Protein AF-A0A0D8BS37-F1 (afdb_monomer)

Structure (mmCIF, N/CA/C/O backbone):
data_AF-A0A0D8BS37-F1
#
_entry.id   AF-A0A0D8BS37-F1
#
loop_
_atom_site.group_PDB
_atom_site.id
_atom_site.type_symbol
_atom_site.label_atom_id
_atom_site.label_alt_id
_atom_site.label_comp_id
_atom_site.label_asym_id
_atom_site.label_entity_id
_atom_site.label_seq_id
_atom_site.pdbx_PDB_ins_code
_atom_site.Cartn_x
_atom_site.Cartn_y
_atom_site.Cartn_z
_atom_site.occupancy
_atom_site.B_iso_or_equiv
_atom_site.auth_seq_id
_atom_site.auth_comp_id
_atom_site.auth_asym_id
_atom_site.auth_atom_id
_atom_site.pdbx_PDB_model_num
ATOM 1 N N . MET A 1 1 ? -0.064 11.308 17.124 1.00 64.19 1 MET A N 1
ATOM 2 C CA . MET A 1 1 ? -1.211 12.139 16.693 1.00 64.19 1 MET A CA 1
ATOM 3 C C . MET A 1 1 ? -1.962 11.588 15.476 1.00 64.19 1 MET A C 1
ATOM 5 O O . MET A 1 1 ? -3.069 11.136 15.693 1.00 64.19 1 MET A O 1
ATOM 9 N N . LEU A 1 2 ? -1.436 11.534 14.240 1.00 77.69 2 LEU A N 1
ATOM 10 C CA . LEU A 1 2 ? -2.239 11.061 13.081 1.00 77.69 2 LEU A CA 1
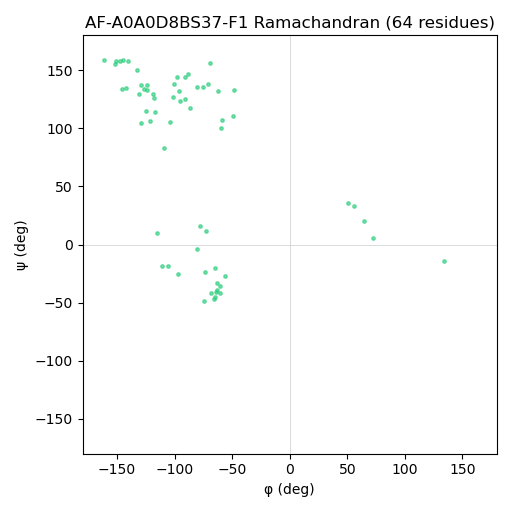ATOM 11 C C . LEU A 1 2 ? -2.463 9.535 13.040 1.00 77.69 2 LEU A C 1
ATOM 13 O O . LEU A 1 2 ? -3.588 9.071 12.883 1.00 77.69 2 LEU A O 1
ATOM 17 N N . LEU A 1 3 ? -1.394 8.749 13.211 1.00 77.62 3 LEU A N 1
ATOM 18 C CA . LEU A 1 3 ? -1.472 7.279 13.218 1.00 77.62 3 LEU A CA 1
ATOM 19 C C . LEU A 1 3 ? -2.371 6.748 14.340 1.00 77.62 3 LEU A C 1
ATOM 21 O O . LEU A 1 3 ? -3.088 5.774 14.152 1.00 77.62 3 LEU A O 1
ATOM 25 N N . GLU A 1 4 ? -2.365 7.408 15.496 1.00 80.69 4 GLU A N 1
ATOM 26 C CA . GLU A 1 4 ? -3.225 7.049 16.628 1.00 80.69 4 GLU A CA 1
ATOM 27 C C . GLU A 1 4 ? -4.697 7.324 16.320 1.00 80.69 4 GLU A C 1
ATOM 29 O O . GLU A 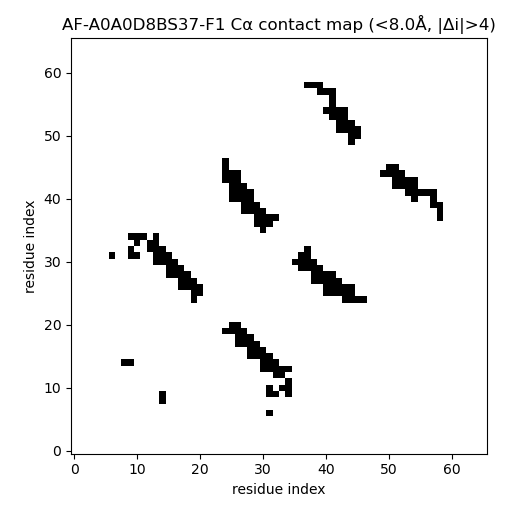1 4 ? -5.535 6.472 16.587 1.00 80.69 4 GLU A O 1
ATOM 34 N N . GLN A 1 5 ? -5.017 8.456 15.682 1.00 83.88 5 GLN A N 1
ATOM 35 C CA . GLN A 1 5 ? -6.385 8.750 15.247 1.00 83.88 5 GLN A CA 1
ATOM 36 C C . GLN A 1 5 ? -6.877 7.755 14.188 1.00 83.88 5 GLN A C 1
ATOM 38 O O . GLN A 1 5 ? -8.019 7.307 14.258 1.00 83.88 5 GLN A O 1
ATOM 43 N N . LEU A 1 6 ? -6.020 7.370 13.236 1.00 78.88 6 LEU A N 1
ATOM 44 C CA . LEU A 1 6 ? -6.350 6.344 12.242 1.00 78.88 6 LEU A CA 1
ATOM 45 C C . LEU A 1 6 ? -6.595 4.979 12.896 1.00 78.88 6 LEU A C 1
ATOM 47 O O . LEU A 1 6 ? -7.536 4.290 12.513 1.00 78.88 6 LEU A O 1
ATOM 51 N N . ARG A 1 7 ? -5.810 4.615 13.917 1.00 77.19 7 ARG A N 1
ATOM 52 C CA . ARG A 1 7 ? -6.032 3.394 14.706 1.00 77.19 7 ARG A CA 1
ATOM 53 C C . ARG A 1 7 ? -7.338 3.442 15.491 1.00 77.19 7 ARG A C 1
ATOM 55 O O . ARG A 1 7 ? -8.088 2.474 15.467 1.00 77.19 7 ARG A O 1
ATOM 62 N N . GLU A 1 8 ? -7.635 4.557 16.149 1.00 83.56 8 GLU A N 1
ATOM 63 C CA . GLU A 1 8 ? -8.878 4.728 16.912 1.00 83.56 8 GLU A CA 1
ATOM 64 C C . GLU A 1 8 ? -10.109 4.598 16.000 1.00 83.56 8 GLU A C 1
ATOM 66 O O . GLU A 1 8 ? -11.075 3.912 16.330 1.00 83.56 8 GL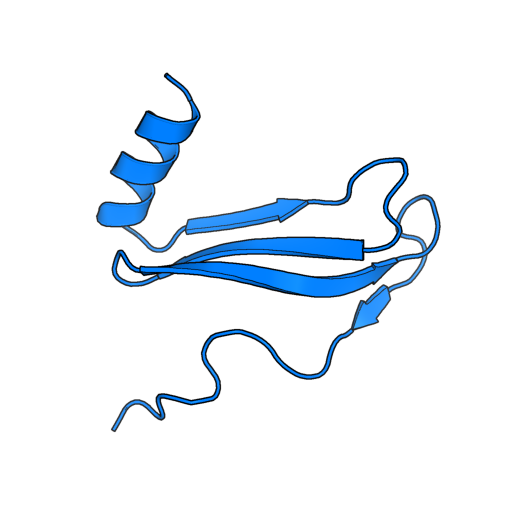U A O 1
ATOM 71 N N . ILE A 1 9 ? -10.041 5.192 14.805 1.00 83.06 9 ILE A N 1
ATOM 72 C CA . ILE A 1 9 ? -11.075 5.072 13.774 1.00 83.06 9 ILE A CA 1
ATOM 73 C C . ILE A 1 9 ? -11.176 3.632 13.257 1.00 83.06 9 ILE A C 1
ATOM 75 O O . ILE A 1 9 ? -12.282 3.099 13.170 1.00 83.06 9 ILE A O 1
ATOM 79 N N . GLY A 1 10 ? -10.045 2.998 12.943 1.00 78.81 10 GLY A N 1
ATOM 80 C CA . GLY A 1 10 ? -9.991 1.634 12.416 1.00 78.81 10 GLY A CA 1
ATOM 81 C C . GLY A 1 10 ? -10.485 0.561 13.401 1.00 78.81 10 GLY A C 1
ATOM 82 O O . GLY A 1 10 ? -10.885 -0.528 13.000 1.00 78.81 10 GLY A O 1
ATOM 83 N N . ARG A 1 11 ? -10.520 0.865 14.707 1.00 78.81 11 ARG A N 1
ATOM 84 C CA . ARG A 1 11 ? -11.165 0.006 15.716 1.00 78.81 11 ARG A CA 1
ATOM 85 C C . ARG A 1 11 ? -12.690 0.052 15.666 1.00 78.81 11 ARG A C 1
ATOM 87 O O . ARG A 1 11 ? -13.330 -0.870 16.162 1.00 78.81 11 ARG A O 1
ATOM 94 N N . GLN A 1 12 ? -13.268 1.126 15.130 1.00 84.69 12 GLN A N 1
ATOM 95 C CA . GLN A 1 12 ? -14.720 1.325 15.056 1.00 84.69 12 GLN A CA 1
ATOM 96 C C . GLN A 1 12 ? -15.304 0.933 13.697 1.00 84.69 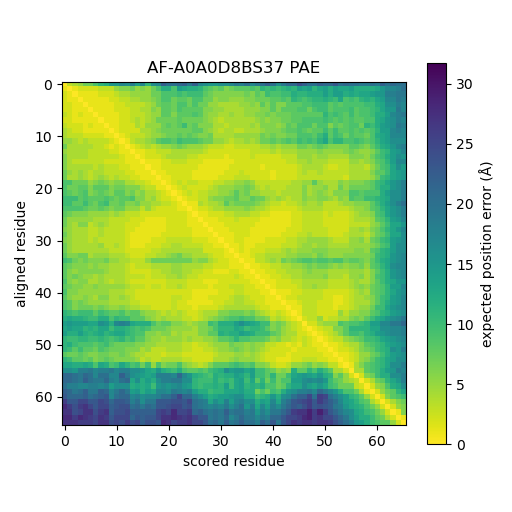12 GLN A C 1
ATOM 98 O O . GLN A 1 12 ? -16.497 0.653 13.604 1.00 84.69 12 GLN A O 1
ATOM 103 N N . ARG A 1 13 ? -14.494 0.970 12.638 1.00 86.50 13 ARG A N 1
ATOM 104 C CA . ARG A 1 13 ? -14.892 0.635 11.269 1.00 86.50 13 ARG A CA 1
ATOM 105 C C . ARG A 1 13 ? -13.694 0.116 10.495 1.00 86.50 13 ARG A C 1
ATOM 107 O O . ARG A 1 13 ? -12.573 0.529 10.780 1.00 86.50 13 ARG A O 1
ATOM 114 N N . ASP A 1 14 ? -13.946 -0.681 9.468 1.00 88.50 14 ASP A N 1
ATOM 115 C CA . ASP A 1 14 ? -12.869 -1.127 8.595 1.00 88.50 14 ASP A CA 1
ATOM 116 C C . ASP A 1 14 ? -12.207 0.073 7.898 1.00 88.50 14 ASP A C 1
ATOM 118 O O . ASP A 1 14 ? -12.879 0.970 7.375 1.00 88.50 14 ASP A O 1
ATOM 122 N N . LEU A 1 15 ? -10.876 0.104 7.922 1.00 88.38 15 LEU A N 1
ATOM 123 C CA . LEU A 1 15 ? -10.067 1.178 7.356 1.00 88.38 15 LEU A CA 1
ATOM 124 C C . LEU A 1 15 ? -9.082 0.610 6.343 1.00 88.38 15 LEU A C 1
ATOM 126 O O . LEU A 1 15 ? -8.429 -0.395 6.603 1.00 88.38 15 LEU A O 1
ATOM 130 N N . PHE A 1 16 ? -8.943 1.294 5.211 1.00 89.81 16 PHE A N 1
ATOM 131 C CA . PHE A 1 16 ? -8.025 0.930 4.139 1.00 89.81 16 PHE A CA 1
ATOM 132 C C . PHE A 1 16 ? -7.219 2.163 3.729 1.00 89.81 16 PHE A C 1
ATOM 134 O O . PHE A 1 16 ? -7.784 3.223 3.460 1.00 89.81 16 PHE A O 1
ATOM 141 N N . HIS A 1 17 ? -5.899 2.028 3.677 1.00 89.69 17 HIS A N 1
ATOM 142 C CA . HIS A 1 17 ? -4.963 3.039 3.212 1.00 89.69 17 HIS A CA 1
ATOM 143 C C . HIS A 1 17 ? -4.176 2.462 2.037 1.00 89.69 17 HIS A C 1
ATOM 145 O O . HIS A 1 17 ? -3.322 1.593 2.206 1.00 89.69 17 HIS A O 1
ATOM 151 N N . VAL A 1 18 ? -4.502 2.939 0.836 1.00 90.75 18 VAL A N 1
ATOM 152 C CA . VAL A 1 18 ? -3.837 2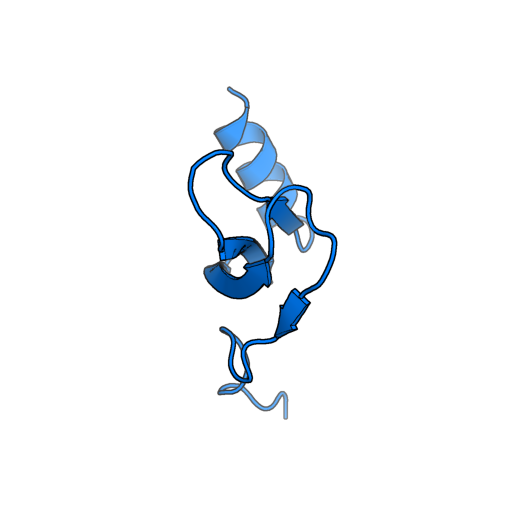.551 -0.410 1.00 90.75 18 VAL A CA 1
ATOM 153 C C . VAL A 1 18 ? -2.871 3.652 -0.804 1.00 90.75 18 VAL A C 1
ATOM 155 O O . VAL A 1 18 ? -3.270 4.813 -0.906 1.00 90.75 18 VAL A O 1
ATOM 158 N N . TYR A 1 19 ? -1.614 3.294 -1.038 1.00 89.69 19 TYR A N 1
ATOM 159 C CA . TYR A 1 19 ? -0.589 4.267 -1.386 1.00 89.69 19 TYR A CA 1
ATOM 160 C C . TYR A 1 19 ? 0.505 3.665 -2.266 1.00 89.69 19 TYR A C 1
ATOM 162 O O . TYR A 1 19 ? 0.744 2.457 -2.288 1.00 89.69 19 TYR A O 1
ATOM 170 N N . ASN A 1 20 ? 1.189 4.542 -2.990 1.00 88.62 20 ASN A N 1
ATOM 171 C CA . ASN A 1 20 ? 2.382 4.230 -3.758 1.00 88.62 20 ASN A CA 1
ATOM 172 C C . ASN A 1 20 ? 3.493 5.200 -3.333 1.00 88.62 20 ASN A C 1
ATOM 174 O O . ASN A 1 20 ? 3.241 6.399 -3.195 1.00 88.62 20 ASN A O 1
ATOM 178 N N . ASN A 1 21 ? 4.703 4.691 -3.086 1.00 85.25 21 ASN A N 1
ATOM 179 C CA . ASN A 1 21 ? 5.839 5.552 -2.752 1.00 85.25 21 ASN A CA 1
ATOM 180 C C . ASN A 1 21 ? 6.580 5.941 -4.036 1.00 85.25 21 ASN A C 1
ATOM 182 O O . ASN A 1 21 ? 6.747 5.118 -4.926 1.00 85.25 21 ASN A O 1
ATOM 186 N N . MET A 1 22 ? 7.106 7.166 -4.109 1.00 81.25 22 MET A N 1
ATOM 187 C CA . MET A 1 22 ? 7.708 7.719 -5.339 1.00 81.25 22 MET A CA 1
ATOM 188 C C . MET A 1 22 ? 8.854 6.888 -5.944 1.00 81.25 22 MET A C 1
ATOM 190 O O . MET A 1 22 ? 9.090 6.962 -7.146 1.00 81.25 22 MET A O 1
ATOM 194 N N . TRP A 1 23 ? 9.571 6.117 -5.125 1.00 82.38 23 TRP A N 1
ATOM 195 C CA . TRP A 1 23 ? 10.691 5.268 -5.556 1.00 82.38 23 TRP A CA 1
ATOM 196 C C . TRP A 1 23 ? 10.419 3.775 -5.373 1.00 82.38 23 TRP A C 1
ATOM 198 O O . TRP A 1 23 ? 11.330 2.959 -5.489 1.00 82.38 23 TRP A O 1
ATOM 208 N N . ASP A 1 24 ? 9.177 3.418 -5.064 1.00 87.19 24 ASP A N 1
ATOM 209 C CA . ASP A 1 24 ? 8.737 2.042 -4.919 1.00 87.19 24 ASP A CA 1
ATOM 210 C C . ASP A 1 24 ? 7.684 1.767 -5.991 1.00 87.19 24 ASP A C 1
ATOM 212 O O . ASP A 1 24 ? 6.601 2.349 -5.938 1.00 87.19 24 ASP A O 1
ATOM 216 N N . PRO A 1 25 ? 7.945 0.888 -6.967 1.00 87.50 25 PRO A N 1
ATOM 217 C CA . PRO A 1 25 ? 6.967 0.576 -8.001 1.00 87.50 25 PRO A CA 1
ATOM 218 C C . PRO A 1 25 ? 5.806 -0.275 -7.466 1.00 87.50 25 PRO A C 1
ATOM 220 O O . PRO A 1 25 ? 5.061 -0.834 -8.255 1.00 87.50 25 PRO A O 1
ATOM 223 N N . LYS A 1 26 ? 5.647 -0.445 -6.151 1.00 91.25 26 LYS A N 1
ATOM 224 C CA . LYS A 1 26 ? 4.594 -1.265 -5.553 1.00 91.25 26 LYS A CA 1
ATOM 225 C C . LYS A 1 26 ? 3.437 -0.412 -5.052 1.00 91.25 26 LYS A C 1
ATOM 227 O O .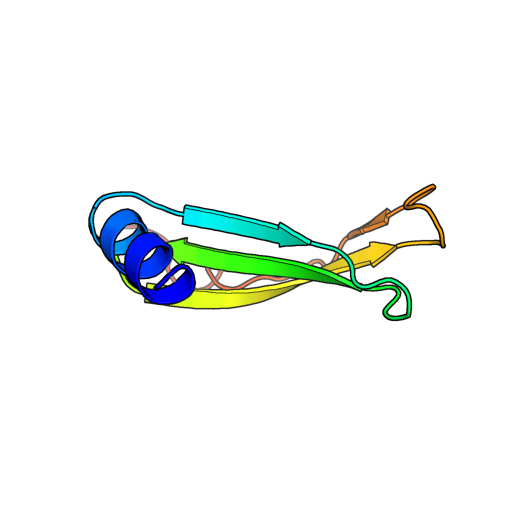 LYS A 1 26 ? 3.623 0.634 -4.424 1.00 91.25 26 LYS A O 1
ATOM 232 N N . LEU A 1 27 ? 2.227 -0.895 -5.294 1.00 91.06 27 LEU A N 1
ATOM 233 C CA . LEU A 1 27 ? 1.012 -0.406 -4.666 1.00 91.06 27 LEU A CA 1
ATOM 234 C C . LEU A 1 27 ? 0.820 -1.152 -3.349 1.00 91.0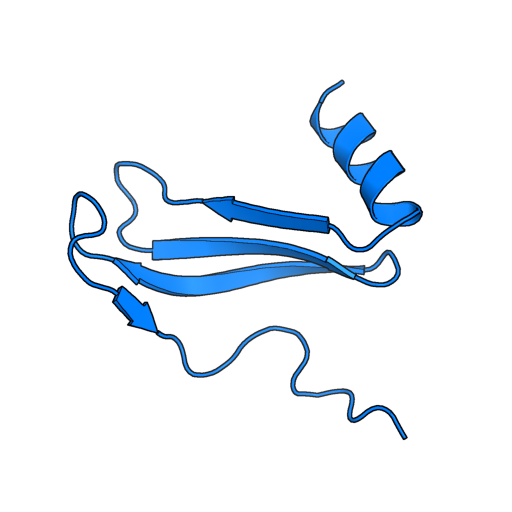6 27 LEU A C 1
ATOM 236 O O . LEU A 1 27 ? 0.650 -2.374 -3.326 1.00 91.06 27 LEU A O 1
ATOM 240 N N . HIS A 1 28 ? 0.842 -0.405 -2.255 1.00 91.88 28 HIS A N 1
ATOM 241 C CA . HIS A 1 28 ? 0.664 -0.930 -0.910 1.00 91.88 28 HIS A CA 1
ATOM 242 C C . HIS A 1 28 ? -0.774 -0.737 -0.466 1.00 91.88 28 HIS A C 1
ATOM 244 O O . HIS A 1 28 ? -1.403 0.279 -0.768 1.00 91.88 28 HIS A O 1
ATOM 250 N N . LEU A 1 29 ? -1.269 -1.711 0.285 1.00 91.88 29 LEU A N 1
ATOM 251 C CA . LEU A 1 29 ? -2.517 -1.629 1.015 1.00 91.88 29 LEU A CA 1
ATOM 252 C C . LEU A 1 29 ? -2.244 -1.947 2.481 1.00 91.88 29 LEU A C 1
ATOM 254 O O . LEU A 1 29 ? -1.919 -3.083 2.831 1.00 91.88 29 LEU A O 1
ATOM 258 N N . ASP A 1 30 ? -2.447 -0.944 3.322 1.00 90.38 30 ASP A N 1
ATOM 259 C CA . ASP A 1 30 ? -2.590 -1.113 4.760 1.00 90.38 30 ASP A CA 1
ATOM 260 C C . ASP A 1 30 ? -4.083 -1.173 5.084 1.00 90.38 30 ASP A C 1
ATOM 262 O O . ASP A 1 30 ? -4.870 -0.351 4.619 1.00 90.38 30 ASP A O 1
ATOM 266 N N . SER A 1 31 ? -4.491 -2.148 5.880 1.00 88.88 31 SER A N 1
ATOM 267 C CA . SER A 1 31 ? -5.881 -2.376 6.259 1.00 88.88 31 SER A CA 1
ATOM 268 C C . SER A 1 31 ? -6.002 -2.585 7.761 1.00 88.88 31 SER A C 1
ATOM 270 O O . SER A 1 31 ? -5.085 -3.085 8.410 1.00 88.88 31 SER A O 1
ATOM 272 N N . MET A 1 32 ? -7.141 -2.196 8.316 1.00 88.44 32 MET A N 1
ATOM 273 C CA . MET A 1 32 ? -7.578 -2.568 9.651 1.00 88.44 32 MET A CA 1
ATOM 274 C C . MET A 1 32 ? -8.998 -3.106 9.516 1.00 88.44 32 MET A C 1
ATOM 276 O O . MET A 1 32 ? -9.915 -2.323 9.293 1.00 88.44 32 MET A O 1
ATOM 280 N N . ILE A 1 33 ? -9.161 -4.427 9.590 1.00 86.25 33 ILE A N 1
ATOM 281 C CA . ILE A 1 33 ? -10.451 -5.116 9.428 1.00 86.25 33 ILE A CA 1
ATOM 282 C C . ILE A 1 33 ? -10.769 -5.831 10.734 1.00 86.25 33 ILE A C 1
ATOM 284 O O . ILE A 1 33 ? -9.936 -6.593 11.233 1.00 86.25 33 ILE A O 1
ATOM 288 N N . ASN A 1 34 ? -11.948 -5.593 11.315 1.00 84.06 34 ASN A N 1
ATOM 289 C CA . ASN A 1 34 ? -12.320 -6.147 12.628 1.00 84.06 34 ASN A CA 1
ATOM 290 C C . ASN A 1 34 ? -11.247 -5.901 13.716 1.00 84.06 34 ASN A C 1
ATOM 292 O O . ASN A 1 34 ? -10.972 -6.762 14.555 1.00 84.06 34 ASN A O 1
ATOM 296 N N . GLY A 1 35 ? -10.579 -4.743 13.669 1.00 77.00 35 GLY A N 1
ATOM 297 C CA . GLY A 1 35 ? -9.489 -4.391 14.584 1.00 77.00 35 GLY A CA 1
ATOM 298 C C . GLY A 1 35 ? -8.165 -5.142 14.368 1.00 77.00 35 GLY A C 1
ATOM 299 O O . GLY A 1 35 ? -7.244 -4.958 15.162 1.00 77.00 35 GLY A O 1
ATOM 300 N N . ARG A 1 36 ? -8.033 -5.968 13.318 1.00 83.38 36 ARG A N 1
ATOM 301 C CA . ARG A 1 36 ? -6.772 -6.617 12.921 1.00 83.38 36 ARG A CA 1
ATOM 302 C C . ARG A 1 36 ? -6.074 -5.788 11.842 1.00 83.38 36 ARG A C 1
ATOM 304 O O . ARG A 1 36 ? -6.663 -5.531 10.796 1.00 83.38 36 ARG A O 1
ATOM 311 N N . GLU A 1 37 ? -4.829 -5.384 12.095 1.00 86.62 37 GLU A N 1
ATOM 312 C CA . GLU A 1 37 ? -3.986 -4.705 11.101 1.00 86.62 37 GLU A CA 1
ATOM 313 C C . GLU A 1 37 ? -3.458 -5.716 10.073 1.00 86.62 37 GLU A C 1
ATOM 315 O O . GLU A 1 37 ? -2.972 -6.786 10.444 1.00 86.62 37 GLU A O 1
ATOM 320 N N . CYS A 1 38 ? -3.503 -5.367 8.788 1.00 88.19 38 CYS A N 1
ATOM 321 C CA . CYS A 1 38 ? -2.808 -6.116 7.758 1.00 88.19 38 CYS A CA 1
ATOM 322 C C . CYS A 1 38 ? -2.209 -5.233 6.668 1.00 88.19 38 CYS A C 1
ATOM 324 O O . CYS A 1 38 ? -2.869 -4.335 6.153 1.00 88.19 38 CYS A O 1
ATOM 326 N N . ARG A 1 39 ? -0.961 -5.523 6.299 1.00 90.19 39 ARG A N 1
ATOM 327 C CA . ARG A 1 39 ? -0.196 -4.811 5.275 1.00 90.19 39 ARG A CA 1
ATOM 328 C C . ARG A 1 39 ? 0.168 -5.770 4.154 1.00 90.19 39 ARG A C 1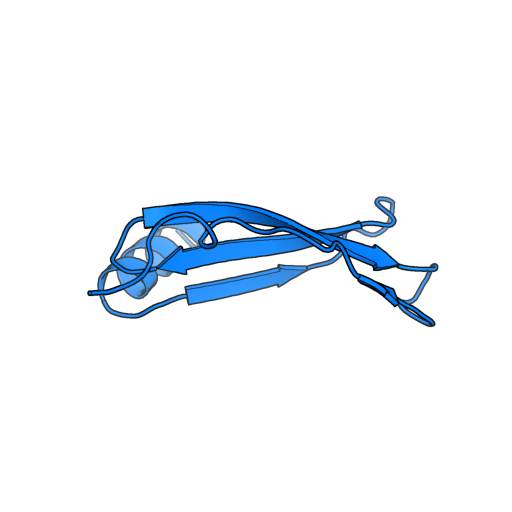
ATOM 330 O O . ARG A 1 39 ? 0.728 -6.834 4.414 1.00 90.19 39 ARG A O 1
ATOM 337 N N . GLN A 1 40 ? -0.112 -5.380 2.917 1.00 91.00 40 GLN A N 1
ATOM 338 C CA . GLN A 1 40 ? 0.187 -6.189 1.740 1.00 91.00 40 GLN A CA 1
ATOM 339 C C . GLN A 1 40 ? 0.537 -5.331 0.525 1.00 91.00 40 GLN A C 1
ATOM 341 O O . GLN A 1 40 ? 0.137 -4.173 0.417 1.00 91.00 40 GLN A O 1
ATOM 346 N N . ILE A 1 41 ? 1.250 -5.938 -0.418 1.00 92.06 41 ILE A N 1
ATOM 347 C CA . ILE A 1 41 ? 1.444 -5.388 -1.759 1.00 92.06 41 ILE A CA 1
ATOM 348 C C . ILE A 1 41 ? 0.316 -5.942 -2.627 1.00 92.06 41 ILE A C 1
ATOM 350 O O . ILE A 1 41 ? 0.117 -7.152 -2.668 1.00 92.06 41 ILE A O 1
ATOM 354 N N . VAL A 1 42 ? -0.446 -5.063 -3.276 1.00 92.06 42 VAL A N 1
ATOM 355 C CA . VAL A 1 42 ? -1.613 -5.451 -4.091 1.00 92.06 42 VAL A CA 1
ATOM 356 C C . VAL A 1 42 ? -1.358 -5.365 -5.587 1.00 92.06 42 VAL A C 1
ATOM 358 O O . VAL A 1 42 ? -2.106 -5.953 -6.364 1.00 92.06 42 VAL A O 1
ATOM 361 N N . ALA A 1 43 ? -0.333 -4.626 -6.000 1.00 92.44 43 ALA A N 1
ATOM 362 C CA . ALA A 1 43 ? 0.067 -4.540 -7.392 1.00 92.44 43 ALA A CA 1
ATOM 363 C C . ALA A 1 43 ? 1.499 -4.024 -7.530 1.00 92.44 43 ALA A C 1
ATOM 365 O O . ALA A 1 43 ? 1.998 -3.301 -6.667 1.00 92.44 43 ALA A O 1
ATOM 366 N N . GLU A 1 44 ? 2.106 -4.306 -8.671 1.00 92.38 44 GLU A N 1
ATOM 367 C CA . GLU A 1 44 ? 3.170 -3.480 -9.232 1.00 92.38 44 GLU A CA 1
ATOM 368 C C . GLU A 1 44 ? 2.554 -2.391 -10.120 1.00 92.38 44 GLU A C 1
ATOM 370 O O . GLU A 1 44 ? 1.530 -2.597 -10.775 1.00 92.38 44 GLU A O 1
ATOM 375 N N . THR A 1 45 ? 3.186 -1.227 -10.151 1.00 89.62 45 THR A N 1
ATOM 376 C CA . THR A 1 45 ? 2.765 -0.034 -10.877 1.00 89.62 45 THR A CA 1
ATOM 377 C C . THR A 1 45 ? 3.918 0.488 -11.715 1.00 89.62 45 THR A C 1
ATOM 379 O O . THR A 1 45 ? 5.039 0.613 -11.219 1.00 89.62 45 THR A O 1
ATOM 382 N N . ASP A 1 46 ? 3.638 0.878 -12.954 1.00 85.62 46 ASP A N 1
ATOM 383 C CA . ASP A 1 46 ? 4.561 1.738 -13.697 1.00 85.62 46 ASP A CA 1
ATOM 384 C C . ASP A 1 46 ? 4.607 3.141 -13.092 1.00 85.62 46 ASP A C 1
ATOM 386 O O . ASP A 1 46 ? 3.642 3.585 -12.464 1.00 85.62 46 ASP A O 1
ATOM 390 N N . GLY A 1 47 ? 5.707 3.865 -13.315 1.00 72.56 47 GLY A N 1
ATOM 391 C CA . GLY A 1 47 ? 5.825 5.259 -12.893 1.00 72.56 47 GLY A CA 1
ATOM 392 C C . GLY A 1 47 ? 4.595 6.076 -13.312 1.00 72.56 47 GLY A C 1
ATOM 393 O O . GLY A 1 47 ? 4.143 5.994 -14.456 1.00 72.56 47 GLY A O 1
ATOM 394 N N . HIS A 1 48 ? 4.057 6.867 -12.378 1.00 77.19 48 HIS A N 1
ATOM 395 C CA . HIS A 1 48 ? 2.782 7.595 -12.509 1.00 77.19 48 HIS A CA 1
ATOM 396 C C . HIS A 1 48 ? 1.528 6.711 -12.628 1.00 77.19 48 HIS A C 1
ATOM 398 O O . HIS A 1 48 ? 0.497 7.183 -13.103 1.00 77.19 48 HIS A O 1
ATOM 404 N N . ALA A 1 49 ? 1.593 5.447 -12.203 1.00 75.00 49 ALA A N 1
ATOM 405 C CA . ALA A 1 49 ? 0.458 4.528 -12.156 1.00 75.00 49 ALA A CA 1
ATOM 406 C C . ALA A 1 49 ? -0.262 4.342 -13.510 1.00 75.00 49 ALA A C 1
ATOM 408 O O . ALA A 1 49 ? -1.474 4.136 -13.564 1.00 75.00 49 ALA A O 1
ATOM 409 N N . ARG A 1 50 ? 0.483 4.408 -14.624 1.00 83.44 50 ARG A N 1
ATOM 410 C CA . ARG A 1 50 ? -0.074 4.249 -15.982 1.00 83.44 50 ARG A CA 1
ATOM 411 C C . ARG A 1 50 ? -0.676 2.864 -16.218 1.00 83.44 50 ARG A C 1
ATOM 413 O O . ARG A 1 50 ? -1.646 2.743 -16.960 1.00 83.44 50 ARG A O 1
ATOM 420 N N . TRP A 1 51 ? -0.108 1.833 -15.596 1.00 88.25 51 TRP A N 1
ATOM 421 C CA . TRP A 1 51 ? -0.674 0.487 -15.558 1.00 88.25 51 TRP A CA 1
ATOM 422 C C . TRP A 1 51 ? -0.381 -0.197 -14.222 1.00 88.25 51 TRP A C 1
ATOM 424 O O . TRP A 1 51 ? 0.559 0.176 -13.516 1.00 88.25 51 TRP A O 1
ATOM 434 N N . PHE A 1 52 ? -1.196 -1.211 -13.918 1.00 89.88 52 PHE A N 1
ATOM 435 C CA . PHE A 1 52 ? -1.100 -2.045 -12.723 1.00 89.88 52 PHE A CA 1
ATOM 436 C C . PHE A 1 52 ? -0.991 -3.516 -13.117 1.00 89.88 52 PHE A C 1
ATOM 438 O O . PHE A 1 52 ? -1.774 -4.004 -13.937 1.00 89.88 52 PHE A O 1
ATOM 445 N N . ARG A 1 53 ? -0.048 -4.230 -12.505 1.00 91.19 53 ARG A N 1
ATOM 446 C CA . ARG A 1 53 ? -0.026 -5.693 -12.479 1.00 91.19 53 ARG A CA 1
ATOM 447 C C . ARG A 1 53 ? -0.475 -6.132 -11.096 1.00 91.19 53 ARG A C 1
ATOM 449 O O . ARG A 1 53 ? 0.269 -5.979 -10.138 1.00 91.19 53 ARG A O 1
ATOM 456 N N . TRP A 1 54 ? -1.698 -6.634 -11.008 1.00 89.81 54 TRP A N 1
ATOM 457 C CA . TRP A 1 54 ? -2.306 -7.035 -9.743 1.00 89.81 54 TRP A CA 1
ATOM 458 C C . TRP A 1 54 ? -1.665 -8.301 -9.177 1.00 89.81 54 TRP A C 1
ATOM 460 O O . TRP A 1 54 ? -1.426 -9.259 -9.914 1.00 89.81 54 TRP A O 1
ATOM 470 N N . GLU A 1 55 ? -1.448 -8.305 -7.865 1.00 85.62 55 GLU A N 1
ATOM 471 C CA . GLU A 1 55 ? -1.019 -9.485 -7.124 1.00 85.62 55 GLU A CA 1
ATOM 472 C C . GLU A 1 55 ? -2.218 -10.384 -6.826 1.00 85.62 55 GLU A C 1
ATOM 474 O O . GLU A 1 55 ? -3.304 -9.935 -6.445 1.00 85.62 55 GLU A O 1
ATOM 479 N N . ALA A 1 56 ? -2.021 -11.684 -7.028 1.00 67.38 56 ALA A N 1
ATOM 480 C CA . ALA A 1 56 ? -3.096 -12.662 -6.976 1.00 67.38 56 ALA A CA 1
ATOM 481 C C . ALA A 1 56 ? -3.471 -13.082 -5.553 1.00 67.38 56 ALA A C 1
ATOM 483 O O . ALA A 1 56 ? -4.448 -13.808 -5.432 1.00 67.38 56 ALA A O 1
ATOM 484 N N . ASP A 1 57 ? -2.785 -12.618 -4.495 1.00 64.81 57 ASP A N 1
ATOM 485 C CA . ASP A 1 57 ? -3.016 -13.007 -3.094 1.00 64.81 57 ASP A CA 1
ATOM 486 C C . ASP A 1 57 ? -2.779 -11.885 -2.078 1.00 64.81 57 ASP A C 1
ATOM 488 O O . ASP A 1 57 ? -1.788 -11.165 -2.117 1.00 64.81 57 ASP A O 1
ATOM 492 N N . GLY A 1 58 ? -3.733 -11.757 -1.153 1.00 63.22 58 GLY A N 1
ATOM 493 C CA . GLY A 1 58 ? -3.734 -10.780 -0.075 1.00 63.22 58 GLY A CA 1
ATOM 494 C C . GLY A 1 58 ? -4.252 -11.391 1.225 1.00 63.22 58 GLY A C 1
ATOM 495 O O . GLY A 1 58 ? -4.963 -12.400 1.243 1.00 63.22 58 GLY A O 1
ATOM 496 N N . CYS A 1 59 ? -3.870 -10.762 2.322 1.00 61.09 59 CYS A N 1
ATOM 497 C CA . CYS A 1 59 ? -4.314 -11.023 3.674 1.00 61.09 59 CYS A CA 1
ATOM 498 C C . CYS A 1 59 ? -5.845 -11.084 3.757 1.00 61.09 59 CYS A C 1
ATOM 500 O O . CYS A 1 59 ? -6.529 -10.083 3.562 1.00 61.09 59 CYS A O 1
ATOM 502 N N . GLY A 1 60 ? -6.379 -12.284 3.996 1.00 58.12 60 GLY A N 1
ATOM 503 C CA . GLY A 1 60 ? -7.823 -12.530 4.102 1.00 58.12 60 GLY A CA 1
ATOM 504 C C . GLY A 1 60 ? -8.340 -13.750 3.334 1.00 58.12 60 GLY A C 1
ATOM 505 O O . GLY A 1 60 ? -9.424 -14.233 3.641 1.00 58.12 60 GLY A O 1
ATOM 506 N N . ARG A 1 61 ? -7.574 -14.341 2.404 1.00 53.56 61 ARG A N 1
ATOM 507 C CA . ARG A 1 61 ? -7.993 -15.564 1.676 1.00 53.56 61 ARG A CA 1
ATOM 508 C C . ARG A 1 61 ? -7.854 -16.891 2.456 1.00 53.56 61 ARG A C 1
ATOM 510 O O . ARG A 1 61 ? -7.917 -17.958 1.856 1.00 53.56 61 ARG A O 1
ATOM 517 N N . GLY A 1 62 ? -7.698 -16.843 3.782 1.00 46.53 62 GLY A N 1
ATOM 518 C CA . GLY A 1 62 ? -7.618 -18.030 4.651 1.00 46.53 62 GLY A CA 1
ATOM 519 C C . GLY A 1 62 ? -8.819 -18.250 5.580 1.00 46.53 62 GLY A C 1
ATOM 520 O O . GLY A 1 62 ? -9.021 -19.363 6.057 1.00 46.53 62 GLY A O 1
ATOM 521 N N . GLU A 1 63 ? -9.642 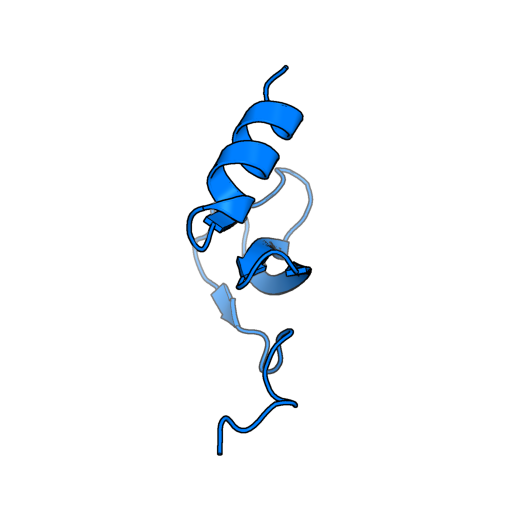-17.229 5.824 1.00 46.50 63 GLU A N 1
ATOM 522 C CA . GLU A 1 63 ? -10.812 -17.325 6.703 1.00 46.50 63 GLU A CA 1
ATOM 523 C C . GLU A 1 63 ? -12.071 -17.254 5.829 1.00 46.50 63 GLU A C 1
ATOM 525 O O . GLU A 1 63 ? -12.667 -16.203 5.616 1.00 46.50 63 GLU A O 1
ATOM 530 N N . THR A 1 64 ? -12.458 -18.403 5.263 1.00 40.62 64 THR A N 1
ATOM 531 C CA . THR A 1 64 ? -13.815 -18.580 4.731 1.00 40.62 64 THR A CA 1
ATOM 532 C C . THR A 1 64 ? -14.780 -18.338 5.887 1.00 40.62 64 THR A C 1
ATOM 534 O O . THR A 1 64 ? -14.859 -19.159 6.799 1.00 40.62 64 THR A O 1
ATOM 537 N N . MET A 1 65 ? -15.476 -17.202 5.866 1.00 37.75 65 MET A N 1
ATOM 538 C CA . MET A 1 65 ? -16.589 -16.908 6.762 1.00 37.75 65 MET A CA 1
ATOM 539 C C . MET A 1 65 ? -17.661 -17.987 6.538 1.00 37.75 65 MET A C 1
ATOM 541 O O . MET A 1 65 ? -18.350 -17.981 5.518 1.00 37.75 65 MET A O 1
ATOM 545 N N . ARG A 1 66 ? -17.703 -18.974 7.439 1.00 35.12 66 ARG A N 1
ATOM 546 C CA . ARG A 1 66 ? -18.843 -19.871 7.644 1.00 35.12 66 ARG A CA 1
ATOM 547 C C . ARG A 1 66 ? -19.730 -19.285 8.728 1.00 35.12 66 ARG A C 1
ATOM 549 O O . ARG A 1 66 ? -19.157 -18.726 9.689 1.00 35.12 66 ARG A O 1
#

Mean predicted aligned error: 7.47 Å

Nearest PDB structures (foldseek):
  2ltr-assembly1_A  TM=4.701E-01  e=7.920E-01  Caenorhabditis elegans
  8g3d-assembly1_7R  TM=3.269E-01  e=1.149E+00  Tetrahymena thermophila
  7oxx-assembly1_A  TM=2.127E-01  e=2.007E+00  Homo sapiens
  8to0-assembly1_Fv  TM=3.651E-01  e=7.378E+00  Mus musculus

Foldseek 3Di:
DVVVVQLVVLCVDKDWDWDDDQPHQFIKIWIRHNNDTFIDTQWGADHVRPDTDGDPDGDPPPDPDD

pLDDT: mean 79.95, std 14.24, range [35.12, 92.44]

Sequence (66 aa):
MLLEQLREIGRQRDLFHVYNNMWDPKLHLDSMINGRECRQIVAETDGHARWFRWEADGCGRGETMR

Organism: Geobacillus kaustophilus (NCBI:txid1462)

Radius of gyration: 13.72 Å; Cα contacts (8 Å, |Δi|>4): 99; chains: 1; bounding box: 30×32×33 Å

Solvent-accessible surface area (backbone atoms only — not comparable to full-atom values): 4046 Å² total; per-residue (Å²): 112,69,70,56,52,51,50,60,49,17,61,76,40,74,37,78,49,76,50,67,51,99,90,43,55,44,32,35,36,40,36,19,51,93,61,43,78,46,77,44,62,50,24,42,34,45,87,91,64,78,46,73,52,72,50,94,66,62,96,67,86,81,68,80,87,123

InterPro domains:
  IPR011200 Uncharacterised conserved protein UCP012608 [PF10094] (2-54)

Secondary structure (DSSP, 8-state):
-HHHHHHHHHTTS-EEEEEE-TT--EEEEEEEETTEEEEEEEEEE-GGGS-EEE-S--TTTT----